Protein AF-A0A9D8J4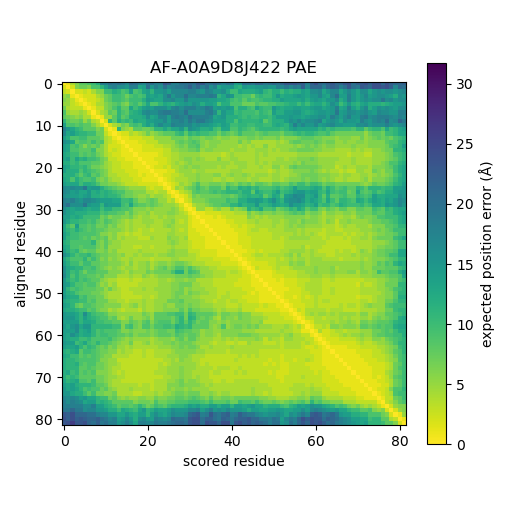22-F1 (afdb_monomer)

Solvent-accessible surface area (backbone atoms only — not comparable to full-atom values): 5039 Å² total; per-residue (Å²): 138,62,74,68,68,64,67,50,74,52,100,45,68,70,58,30,51,52,52,52,54,48,46,70,62,38,66,84,70,54,53,73,69,56,51,51,44,48,56,54,55,64,71,53,55,69,72,62,49,41,39,38,68,75,66,62,42,94,62,62,83,81,46,44,66,62,50,52,50,49,52,53,47,41,64,75,65,55,73,86,72,133

pLDDT: mean 74.79, std 11.21, range [38.66, 86.81]

Foldseek 3Di:
DDPVLVLLPAPDPLSSVLLVVCCVVCVVPDDPLLVVLVVVVSVDDPVVCCCCQVVVDDDPPSCVVVSVVSNVVCVVVVVPDD

Sequence (82 aa):
MSFIAWRIRRGVLELDHVFHGFYAIHDEKMSDLQKQQFVKLLEVSDPELLQWVIYRQPCPAEFIEVIALIHQYMDASGITQR

Secondary structure (DSSP, 8-state):
--HHHHHT--S-HHHHHHHHHHHHHHTTT--HHHHHHHHHHTTS-HHHHHHHHTS-PPPPTTTHHHHHHHHHHHHHHT----

Nearest PDB structures (foldseek):
  6b58-assembly1_B  TM=8.647E-01  e=1.193E-03  Escherichia coli
  6c12-assembly1_D  TM=8.882E-01  e=1.920E-03  Escherichia coli K-12
  6b58-assembly2_D  TM=8.564E-01  e=3.696E-03  Escherichia coli
  2jr5-assembly1_A  TM=8.170E-01  e=9.582E-03  Vibrio cholerae

Mean predicted aligned error: 7.42 Å

Structure (mmCIF, N/CA/C/O backbone):
data_AF-A0A9D8J422-F1
#
_entry.id   AF-A0A9D8J422-F1
#
loop_
_atom_site.group_PDB
_atom_site.id
_atom_site.type_symbol
_atom_site.label_atom_id
_atom_site.label_alt_id
_atom_site.label_comp_id
_atom_site.label_asym_id
_atom_site.label_entity_id
_atom_site.label_seq_id
_atom_site.pdbx_PDB_ins_code
_atom_site.Cartn_x
_atom_site.Cartn_y
_atom_site.Cartn_z
_atom_site.occupancy
_atom_site.B_iso_or_equiv
_atom_site.auth_seq_id
_atom_site.auth_comp_id
_atom_site.auth_asym_id
_atom_site.auth_atom_id
_atom_site.pdbx_PDB_model_num
ATOM 1 N N . MET A 1 1 ? -15.373 -17.814 -3.772 1.00 46.22 1 MET A N 1
ATOM 2 C CA . MET A 1 1 ? -15.676 -16.416 -4.150 1.00 46.22 1 MET A CA 1
ATOM 3 C C . MET A 1 1 ? -15.064 -15.526 -3.079 1.00 46.22 1 MET A C 1
ATOM 5 O O . MET A 1 1 ? -15.669 -15.334 -2.034 1.00 46.22 1 MET A O 1
ATOM 9 N N . SER A 1 2 ? -13.802 -15.140 -3.257 1.00 47.38 2 SER A N 1
ATOM 10 C CA . SER A 1 2 ? -12.959 -14.615 -2.175 1.00 47.38 2 SER A CA 1
ATOM 11 C C . SER A 1 2 ? -13.112 -13.097 -2.042 1.00 47.38 2 SER A C 1
ATOM 13 O O . SER A 1 2 ? -12.944 -12.374 -3.020 1.00 47.38 2 SER A O 1
ATOM 15 N N . PHE A 1 3 ? -13.412 -12.618 -0.830 1.00 58.06 3 PHE A N 1
ATOM 16 C CA . PHE A 1 3 ? -13.684 -11.209 -0.486 1.00 58.06 3 PHE A CA 1
ATOM 17 C C . PHE A 1 3 ? -12.590 -10.222 -0.946 1.00 58.06 3 PHE A C 1
ATOM 19 O O . PHE A 1 3 ? -12.881 -9.079 -1.290 1.00 58.06 3 PHE A O 1
ATOM 26 N N . ILE A 1 4 ? -11.341 -10.687 -1.024 1.00 57.47 4 ILE A N 1
ATOM 27 C CA . ILE A 1 4 ? -10.178 -9.900 -1.457 1.00 57.47 4 ILE A CA 1
ATOM 28 C C . ILE A 1 4 ? -10.299 -9.479 -2.930 1.00 57.47 4 ILE A C 1
ATOM 30 O O . ILE A 1 4 ? -10.062 -8.320 -3.245 1.00 57.47 4 ILE A O 1
ATOM 34 N N . ALA A 1 5 ? -10.753 -10.368 -3.820 1.00 61.06 5 ALA A N 1
ATOM 35 C CA . ALA A 1 5 ? -10.869 -10.068 -5.251 1.00 61.06 5 ALA A CA 1
ATOM 36 C C . ALA A 1 5 ? -11.939 -9.003 -5.553 1.00 61.06 5 ALA A C 1
ATOM 38 O O . ALA A 1 5 ? -11.806 -8.233 -6.499 1.00 61.06 5 ALA A O 1
ATOM 39 N N . TRP A 1 6 ? -12.993 -8.916 -4.733 1.00 60.53 6 TRP A N 1
ATOM 40 C CA . TRP A 1 6 ? -14.020 -7.880 -4.886 1.00 60.53 6 TRP A CA 1
ATOM 41 C C . TRP A 1 6 ? -13.517 -6.499 -4.445 1.00 60.53 6 TRP A C 1
ATOM 43 O O . TRP A 1 6 ? -13.843 -5.501 -5.079 1.00 60.53 6 TRP A O 1
ATOM 53 N N . ARG A 1 7 ? -12.657 -6.448 -3.420 1.00 58.78 7 ARG A N 1
ATOM 54 C CA . ARG A 1 7 ? -12.024 -5.214 -2.923 1.00 58.78 7 ARG A CA 1
ATOM 55 C C . ARG A 1 7 ? -10.973 -4.619 -3.870 1.00 58.78 7 ARG A C 1
ATOM 57 O O . ARG A 1 7 ? -10.592 -3.469 -3.682 1.00 58.78 7 ARG A O 1
ATOM 64 N N . ILE A 1 8 ? -10.493 -5.384 -4.854 1.00 60.38 8 ILE A N 1
ATOM 65 C CA . ILE A 1 8 ? -9.503 -4.912 -5.837 1.00 60.38 8 ILE A CA 1
ATOM 66 C C . ILE A 1 8 ? -10.168 -4.146 -6.995 1.00 60.38 8 ILE A C 1
ATOM 68 O O . ILE A 1 8 ? -9.489 -3.343 -7.622 1.00 60.38 8 ILE A O 1
ATOM 72 N N . ARG A 1 9 ? -11.491 -4.284 -7.214 1.00 57.69 9 ARG A N 1
ATOM 73 C CA . ARG A 1 9 ? -12.232 -3.502 -8.223 1.00 57.69 9 ARG A CA 1
ATOM 74 C C . ARG A 1 9 ? -12.310 -2.034 -7.810 1.00 57.69 9 ARG A C 1
ATOM 76 O O . ARG A 1 9 ? -13.270 -1.605 -7.173 1.00 57.69 9 ARG A O 1
ATOM 83 N N . ARG A 1 10 ? -11.293 -1.271 -8.186 1.00 62.00 10 ARG A N 1
ATOM 84 C CA . ARG A 1 10 ? -11.164 0.157 -7.894 1.00 62.00 10 ARG A CA 1
ATOM 85 C C . ARG A 1 10 ? -11.589 0.979 -9.104 1.00 62.00 10 ARG A C 1
ATOM 87 O O . ARG A 1 10 ? -11.504 0.526 -10.241 1.00 62.00 10 ARG A O 1
ATOM 94 N N . GLY A 1 11 ? -12.053 2.206 -8.871 1.00 58.66 11 GLY A N 1
ATOM 95 C CA . GLY A 1 11 ? -12.526 3.101 -9.939 1.00 58.6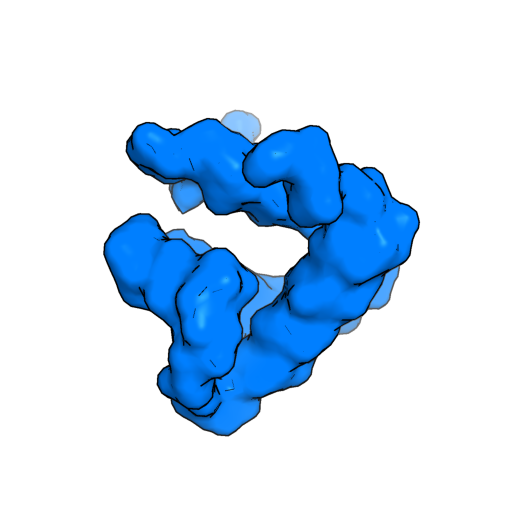6 11 GLY A CA 1
ATOM 96 C C . GLY A 1 11 ? -11.433 3.573 -10.911 1.00 58.66 11 GLY A C 1
ATOM 97 O O . GLY A 1 11 ? -11.746 4.234 -11.897 1.00 58.66 11 GLY A O 1
ATOM 98 N N . VAL A 1 12 ? -10.164 3.244 -10.640 1.00 71.88 12 VAL A N 1
ATOM 99 C CA . VAL A 1 12 ? -8.992 3.709 -11.385 1.00 71.88 12 VAL A CA 1
ATOM 100 C C . VAL A 1 12 ? -8.264 2.515 -11.994 1.00 71.88 12 VAL A C 1
ATOM 102 O O . VAL A 1 12 ? -7.703 1.688 -11.275 1.00 71.88 12 VAL A O 1
ATOM 105 N N . LEU A 1 13 ? -8.272 2.447 -13.328 1.00 71.75 13 LEU A N 1
ATOM 106 C CA . LEU A 1 13 ? -7.730 1.334 -14.119 1.00 71.75 13 LEU A CA 1
ATOM 107 C C . LEU A 1 13 ? -6.255 1.039 -13.828 1.00 71.75 13 LEU A C 1
ATOM 109 O O . LEU A 1 13 ? -5.874 -0.122 -13.722 1.00 71.75 13 LEU A O 1
ATOM 113 N N . GLU A 1 14 ? -5.431 2.076 -13.676 1.00 73.25 14 GLU A N 1
ATOM 114 C CA . GLU A 1 14 ? -4.001 1.915 -13.380 1.00 73.25 14 GLU A CA 1
ATOM 115 C C . GLU A 1 14 ? -3.777 1.233 -12.031 1.00 73.25 14 GLU A C 1
ATOM 117 O O . GLU A 1 14 ? -2.924 0.355 -11.909 1.00 73.25 14 GLU A O 1
ATOM 122 N N . LEU A 1 15 ? -4.581 1.591 -11.027 1.00 75.06 15 LEU A N 1
ATOM 123 C CA . LEU A 1 15 ? -4.478 0.999 -9.703 1.00 75.06 15 LEU A CA 1
ATOM 124 C C . LEU A 1 15 ? -4.971 -0.448 -9.727 1.00 75.06 15 LEU A C 1
ATOM 126 O O . LEU A 1 15 ? -4.288 -1.324 -9.216 1.00 75.06 15 LEU A O 1
ATOM 130 N N . ASP A 1 16 ? -6.098 -0.726 -10.382 1.00 77.75 16 ASP A N 1
ATOM 131 C CA . ASP A 1 16 ? -6.581 -2.101 -10.551 1.00 77.75 16 ASP A CA 1
ATOM 132 C C . ASP A 1 16 ? -5.499 -2.985 -11.199 1.00 77.75 16 ASP A C 1
ATOM 134 O O . ASP A 1 16 ? -5.132 -4.010 -10.632 1.00 77.75 16 ASP A O 1
ATOM 138 N N . HIS A 1 17 ? -4.870 -2.528 -12.288 1.00 77.19 17 HIS A N 1
ATOM 139 C CA . HIS A 1 17 ? -3.827 -3.282 -12.988 1.00 77.19 17 HIS A CA 1
ATOM 140 C C . HIS A 1 17 ? -2.578 -3.540 -12.131 1.00 77.19 17 HIS A C 1
ATOM 142 O O . HIS A 1 17 ? -2.075 -4.666 -12.085 1.00 77.19 17 HIS A O 1
ATOM 148 N N . VAL A 1 18 ? -2.090 -2.516 -11.422 1.00 80.81 18 VAL A N 1
ATOM 149 C CA . VAL A 1 18 ? -0.930 -2.644 -10.529 1.00 80.81 18 VAL A CA 1
ATOM 150 C C . VAL A 1 18 ? -1.240 -3.597 -9.378 1.00 80.81 18 VAL A C 1
ATOM 152 O O . VAL A 1 18 ? -0.436 -4.480 -9.093 1.00 80.81 18 VAL A O 1
ATOM 155 N N . PHE A 1 19 ? -2.407 -3.473 -8.746 1.00 80.00 19 PHE A N 1
ATOM 156 C CA . PHE A 1 19 ? -2.794 -4.317 -7.617 1.00 80.00 19 PHE A CA 1
ATOM 157 C C . PHE A 1 19 ? -3.052 -5.762 -8.037 1.00 80.00 19 PHE A C 1
ATOM 159 O O . PHE A 1 19 ? -2.639 -6.673 -7.324 1.00 80.00 19 PHE A O 1
ATOM 166 N N . HIS A 1 20 ? -3.686 -5.991 -9.189 1.00 77.75 20 HIS A N 1
ATOM 167 C CA . HIS A 1 20 ? -3.912 -7.338 -9.713 1.00 77.75 20 HIS A CA 1
ATOM 168 C C . HIS A 1 20 ? -2.592 -8.013 -10.109 1.00 77.75 20 HIS A C 1
ATOM 170 O O . HIS A 1 20 ? -2.377 -9.175 -9.766 1.00 77.75 20 HIS A O 1
ATOM 176 N N . GLY A 1 21 ? -1.695 -7.290 -10.792 1.00 78.06 21 GLY A N 1
ATOM 177 C CA . GLY A 1 21 ? -0.372 -7.796 -11.169 1.00 78.06 21 GLY A CA 1
ATOM 178 C C . GLY A 1 21 ? 0.506 -8.080 -9.952 1.00 78.06 21 GLY A C 1
ATOM 179 O O . GLY A 1 21 ? 1.083 -9.161 -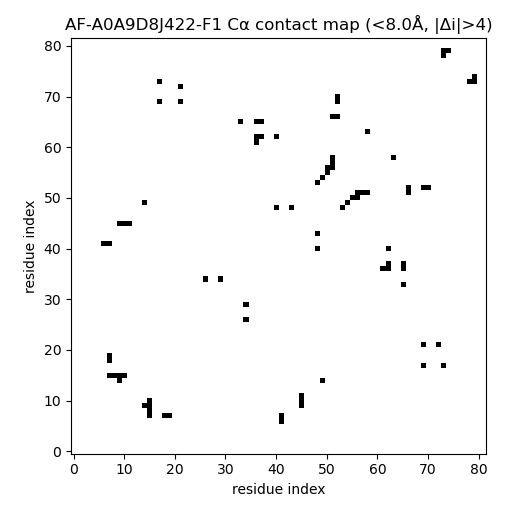9.833 1.00 78.06 21 GLY A O 1
ATOM 180 N N . PHE A 1 22 ? 0.524 -7.153 -8.994 1.00 80.25 22 PHE A N 1
ATOM 181 C CA . PHE A 1 22 ? 1.215 -7.334 -7.725 1.00 80.25 22 PHE A CA 1
ATOM 182 C C . PHE A 1 22 ? 0.653 -8.526 -6.944 1.00 80.25 22 PHE A C 1
ATOM 184 O O . PHE A 1 22 ? 1.420 -9.376 -6.506 1.00 80.25 22 PHE A O 1
ATOM 191 N N . TYR A 1 23 ? -0.673 -8.652 -6.825 1.00 77.00 23 TYR A N 1
ATOM 192 C CA . TYR A 1 23 ? -1.297 -9.786 -6.144 1.00 77.00 23 TYR A CA 1
ATOM 193 C C . TYR A 1 23 ? -0.943 -11.114 -6.825 1.00 77.00 23 TYR A C 1
ATOM 195 O O . TYR A 1 23 ? -0.546 -12.050 -6.147 1.00 77.00 23 TYR A O 1
ATOM 203 N N . ALA A 1 24 ? -0.989 -11.195 -8.156 1.00 75.88 24 ALA A N 1
ATOM 204 C CA . ALA A 1 24 ? -0.676 -12.428 -8.879 1.00 75.88 24 ALA A CA 1
ATOM 205 C C . ALA A 1 24 ? 0.775 -12.910 -8.686 1.00 75.88 24 ALA A C 1
ATOM 207 O O . ALA A 1 24 ? 1.013 -14.111 -8.603 1.00 75.88 24 ALA A O 1
ATOM 208 N N . ILE A 1 25 ? 1.745 -11.993 -8.609 1.00 72.06 25 ILE A N 1
ATOM 209 C CA . ILE A 1 25 ? 3.166 -12.344 -8.441 1.00 72.06 25 ILE A CA 1
ATOM 210 C C . ILE A 1 25 ? 3.522 -12.572 -6.974 1.00 72.06 25 ILE A C 1
ATOM 212 O O . ILE A 1 25 ? 4.342 -13.434 -6.645 1.00 72.06 25 ILE A O 1
ATOM 216 N N . HIS A 1 26 ? 2.934 -11.771 -6.091 1.00 68.81 26 HIS A N 1
ATOM 217 C CA . HIS A 1 26 ? 3.327 -11.714 -4.693 1.00 68.81 26 HIS A CA 1
ATOM 218 C C . HIS A 1 26 ? 2.454 -12.615 -3.806 1.00 68.81 26 HIS A C 1
ATOM 220 O O . HIS A 1 26 ? 2.877 -12.936 -2.704 1.00 68.81 26 HIS A O 1
ATOM 226 N N . ASP A 1 27 ? 1.311 -13.135 -4.271 1.00 65.00 27 ASP A N 1
ATOM 227 C CA . ASP A 1 27 ? 0.518 -14.129 -3.519 1.00 65.00 27 ASP A CA 1
ATOM 228 C C . ASP A 1 27 ? 1.312 -15.421 -3.234 1.00 65.00 27 ASP A C 1
ATOM 230 O O . ASP A 1 27 ? 1.226 -15.953 -2.122 1.00 65.00 27 ASP A O 1
ATOM 234 N N . GLU A 1 28 ? 2.162 -15.855 -4.175 1.00 64.38 28 GLU A N 1
ATOM 235 C CA . GLU A 1 28 ? 3.036 -17.032 -4.031 1.00 64.38 28 GLU A CA 1
ATOM 236 C C . GLU A 1 28 ? 4.330 -16.731 -3.243 1.00 64.38 28 GLU A C 1
ATOM 238 O O . GLU A 1 28 ? 4.909 -17.624 -2.626 1.00 64.38 28 GLU A O 1
ATOM 243 N N . LYS A 1 29 ? 4.780 -15.466 -3.221 1.00 62.75 29 LYS A N 1
ATOM 244 C CA . LYS A 1 29 ? 6.062 -15.044 -2.618 1.00 62.75 29 LYS A CA 1
ATOM 245 C C . LYS A 1 29 ? 5.944 -14.261 -1.303 1.00 62.75 29 LYS A 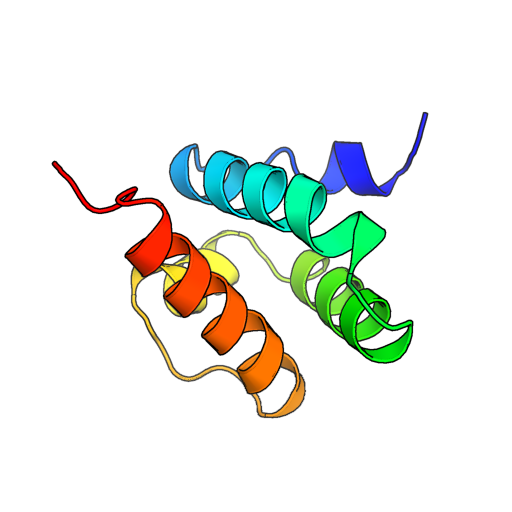C 1
ATOM 247 O O . LYS A 1 29 ? 6.963 -14.034 -0.650 1.00 62.75 29 LYS A O 1
ATOM 252 N N . MET A 1 30 ? 4.748 -13.832 -0.896 1.00 64.06 30 MET A N 1
ATOM 253 C CA . MET A 1 30 ? 4.556 -13.051 0.331 1.00 64.06 30 MET A CA 1
ATOM 254 C C . MET A 1 30 ? 4.544 -13.924 1.583 1.00 64.06 30 MET A C 1
ATOM 256 O O . MET A 1 30 ? 3.769 -14.872 1.700 1.00 64.06 30 MET A O 1
ATOM 260 N N . SER A 1 31 ? 5.316 -13.481 2.574 1.00 72.00 31 SER A N 1
ATOM 261 C CA . SER A 1 31 ? 5.199 -13.917 3.967 1.00 72.00 31 SER A CA 1
ATOM 262 C C . SER A 1 31 ? 3.939 -13.329 4.625 1.00 72.00 31 SER A C 1
ATOM 264 O O . SER A 1 31 ? 3.464 -12.265 4.215 1.00 72.00 31 SER A O 1
ATOM 266 N N . ASP A 1 32 ? 3.404 -13.980 5.661 1.00 77.50 32 ASP A N 1
ATOM 267 C CA . ASP A 1 32 ? 2.149 -13.601 6.332 1.00 77.50 32 ASP A CA 1
ATOM 268 C C . ASP A 1 32 ? 2.101 -12.128 6.775 1.00 77.50 32 ASP A C 1
ATOM 270 O O . ASP A 1 32 ? 1.067 -11.472 6.647 1.00 77.50 32 ASP A O 1
ATOM 274 N N . LEU A 1 33 ? 3.235 -11.575 7.222 1.00 77.75 33 LEU A N 1
ATOM 275 C CA . LEU A 1 33 ? 3.355 -10.175 7.648 1.00 77.75 33 LEU A CA 1
ATOM 276 C C . LEU A 1 33 ? 3.078 -9.190 6.497 1.00 77.75 33 LEU A C 1
ATOM 278 O O . LEU A 1 33 ? 2.329 -8.226 6.655 1.00 77.75 33 LEU A O 1
ATOM 282 N N . GLN A 1 34 ? 3.615 -9.482 5.312 1.00 72.94 34 GLN A N 1
ATOM 283 C CA . GLN A 1 34 ? 3.411 -8.664 4.118 1.00 72.94 34 GLN A CA 1
ATOM 284 C C . GLN A 1 34 ? 1.967 -8.777 3.612 1.00 72.94 34 GLN A C 1
ATOM 286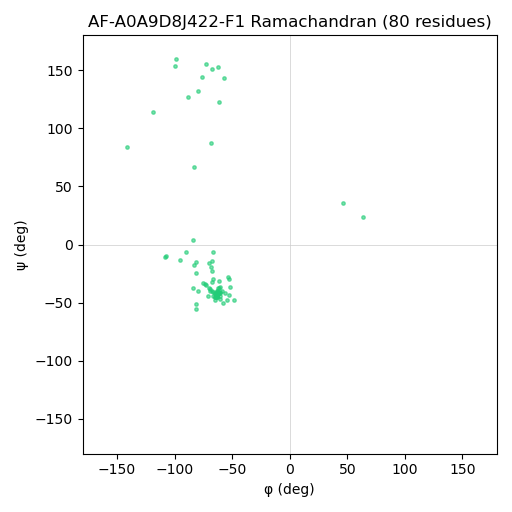 O O . GLN A 1 34 ? 1.372 -7.772 3.219 1.00 72.94 34 GLN A O 1
ATOM 291 N N . LYS A 1 35 ? 1.361 -9.975 3.692 1.00 76.69 35 LYS A N 1
ATOM 292 C CA . LYS A 1 35 ? -0.064 -10.164 3.368 1.00 76.69 35 LYS A CA 1
ATOM 293 C C . LYS A 1 35 ? -0.946 -9.331 4.298 1.00 76.69 35 LYS A C 1
ATOM 295 O O . LYS A 1 35 ? -1.873 -8.678 3.828 1.00 76.69 35 LYS A O 1
ATOM 300 N N . GLN A 1 36 ? -0.639 -9.287 5.596 1.00 80.88 36 GLN A N 1
ATOM 301 C CA . GLN A 1 36 ? -1.367 -8.454 6.558 1.00 80.88 36 GLN A CA 1
ATOM 302 C C . GLN A 1 36 ? -1.235 -6.955 6.260 1.00 80.88 36 GLN A C 1
ATOM 304 O O . GLN A 1 36 ? -2.244 -6.248 6.258 1.00 80.88 36 GLN A O 1
ATOM 309 N N . GLN A 1 37 ? -0.025 -6.470 5.965 1.00 81.44 37 GLN A N 1
ATOM 310 C CA . GLN A 1 37 ? 0.194 -5.075 5.564 1.00 81.44 37 GLN A CA 1
ATOM 311 C C . GLN A 1 37 ? -0.567 -4.733 4.277 1.00 81.44 37 GLN A C 1
ATOM 313 O O . GLN A 1 37 ? -1.191 -3.678 4.193 1.00 81.44 37 GLN A O 1
ATOM 318 N N . PHE A 1 38 ? -0.586 -5.639 3.297 1.00 80.25 38 PHE A N 1
ATOM 319 C CA . PHE A 1 38 ? -1.317 -5.446 2.046 1.00 80.25 3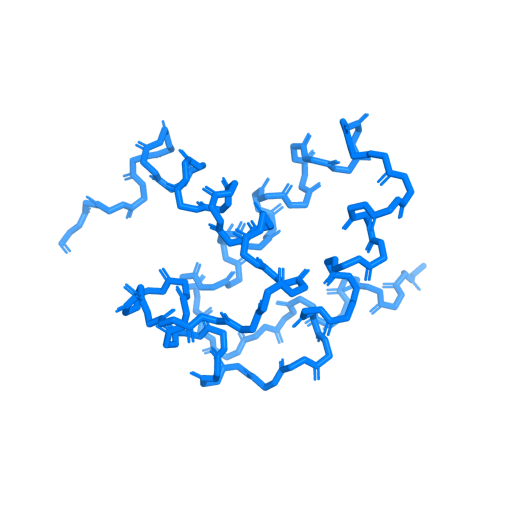8 PHE A CA 1
ATOM 320 C C . PHE A 1 38 ? -2.839 -5.440 2.242 1.00 80.25 38 PHE A C 1
ATOM 322 O O . PHE A 1 38 ? -3.533 -4.610 1.660 1.00 80.25 38 PHE A O 1
ATOM 329 N N . VAL A 1 39 ? -3.375 -6.318 3.095 1.00 81.00 39 VAL A N 1
ATOM 330 C CA . VAL A 1 39 ? -4.810 -6.332 3.422 1.00 81.00 39 VAL A CA 1
ATOM 331 C C . VAL A 1 39 ? -5.232 -5.023 4.084 1.00 81.00 39 VAL A C 1
ATOM 333 O O . VAL A 1 39 ? -6.267 -4.483 3.694 1.00 81.00 39 VAL A O 1
ATOM 336 N N . LYS A 1 40 ? -4.422 -4.490 5.009 1.00 83.56 40 LYS A N 1
ATOM 337 C CA . LYS A 1 40 ? -4.639 -3.167 5.613 1.00 83.56 40 LYS A CA 1
ATOM 338 C C . LYS A 1 40 ? -4.557 -2.044 4.585 1.00 83.56 40 LYS A C 1
ATOM 340 O O . LYS A 1 40 ? -5.405 -1.161 4.563 1.00 83.56 40 LYS A O 1
ATOM 345 N N . LEU A 1 41 ? -3.577 -2.099 3.687 1.00 83.62 41 LEU A N 1
ATOM 346 C CA . LEU A 1 41 ? -3.431 -1.121 2.611 1.00 83.62 41 LEU A CA 1
ATOM 347 C C . LEU A 1 41 ? -4.649 -1.135 1.678 1.00 83.62 41 LEU A C 1
ATOM 349 O O . LEU A 1 41 ? -5.139 -0.090 1.265 1.00 83.62 41 LEU A O 1
ATOM 353 N N . LEU A 1 42 ? -5.217 -2.310 1.411 1.00 78.69 42 LEU A N 1
ATOM 354 C CA . LEU A 1 42 ? -6.461 -2.435 0.662 1.00 78.69 42 LEU A CA 1
ATOM 355 C C . LEU A 1 42 ? -7.690 -1.882 1.418 1.00 78.69 42 LEU A C 1
ATOM 357 O O . LEU A 1 42 ? -8.758 -1.840 0.812 1.00 78.69 42 LEU A O 1
ATOM 361 N N . GLU A 1 43 ? -7.625 -1.610 2.728 1.00 82.75 43 GLU A N 1
ATOM 362 C CA . GLU A 1 43 ? -8.723 -0.977 3.493 1.00 82.75 43 GLU A CA 1
ATOM 363 C C . GLU A 1 43 ? -8.720 0.547 3.322 1.00 82.75 43 GLU A C 1
ATOM 365 O O . GLU A 1 43 ? -9.719 1.205 3.603 1.00 82.75 43 GLU A O 1
ATOM 370 N N . VAL A 1 44 ? -7.616 1.099 2.815 1.00 82.69 44 VAL A N 1
ATOM 371 C CA . VAL A 1 44 ? -7.465 2.519 2.521 1.00 82.69 44 VAL A CA 1
ATOM 372 C C . VAL A 1 44 ? -8.204 2.891 1.228 1.00 82.69 44 VAL A C 1
ATOM 374 O O . VAL A 1 44 ? -8.244 2.135 0.246 1.00 82.69 44 VAL A O 1
ATOM 377 N N . SER A 1 45 ? -8.767 4.100 1.234 1.00 80.88 45 SER A N 1
ATOM 378 C CA . SER A 1 45 ? -9.494 4.713 0.122 1.00 80.88 45 SER A CA 1
ATOM 379 C C . SER A 1 45 ? -8.656 4.807 -1.160 1.00 80.88 45 SER A C 1
ATOM 381 O O . SER A 1 45 ? -7.472 5.132 -1.133 1.00 80.88 45 SER A O 1
ATOM 383 N N . ASP A 1 46 ? -9.291 4.609 -2.314 1.00 79.25 46 ASP A N 1
ATOM 384 C CA . ASP A 1 46 ? -8.678 4.737 -3.648 1.00 79.25 46 ASP A CA 1
ATOM 385 C C . ASP A 1 46 ? -7.863 6.017 -3.901 1.00 79.25 46 ASP A C 1
ATOM 387 O O . ASP A 1 46 ? -6.732 5.897 -4.381 1.00 79.25 46 ASP A O 1
ATOM 391 N N . PRO A 1 47 ? -8.359 7.233 -3.581 1.00 78.81 47 PRO A N 1
ATOM 392 C CA . PRO A 1 47 ? -7.574 8.455 -3.760 1.00 78.81 47 PRO A CA 1
ATOM 393 C C . PRO A 1 47 ? -6.300 8.465 -2.912 1.00 78.81 47 PRO A C 1
ATOM 395 O O . PRO A 1 47 ? -5.286 9.007 -3.346 1.00 78.81 47 PRO A O 1
ATOM 398 N N . GLU A 1 48 ? -6.329 7.828 -1.739 1.00 83.25 48 GLU A N 1
ATOM 399 C CA . GLU A 1 48 ? -5.170 7.746 -0.855 1.00 83.25 48 GLU A CA 1
ATOM 400 C C . GLU A 1 48 ? -4.117 6.750 -1.358 1.00 83.25 48 GLU A C 1
ATOM 402 O O . GLU A 1 48 ? -2.915 6.979 -1.242 1.00 83.25 48 GLU A O 1
ATOM 407 N N . LEU A 1 49 ? -4.544 5.671 -2.008 1.00 84.06 49 LEU A N 1
ATOM 408 C CA . LEU A 1 49 ? -3.596 4.773 -2.661 1.00 84.06 49 LEU A CA 1
ATOM 409 C C . LEU A 1 49 ? -3.010 5.384 -3.927 1.00 84.06 49 LEU A C 1
ATOM 411 O O . LEU A 1 49 ? -1.827 5.186 -4.197 1.00 84.06 49 LEU A O 1
ATOM 415 N N . LEU A 1 50 ? -3.792 6.168 -4.674 1.00 81.44 50 LEU A N 1
ATOM 416 C CA . LEU A 1 50 ? -3.278 6.912 -5.821 1.00 81.44 50 LEU A CA 1
ATOM 417 C C . LEU A 1 50 ? -2.139 7.847 -5.419 1.00 81.44 50 LEU A C 1
ATOM 419 O O . LEU A 1 50 ? -1.076 7.810 -6.034 1.00 81.44 50 LEU A O 1
ATOM 423 N N . GLN A 1 51 ? -2.328 8.668 -4.386 1.00 84.25 51 GLN A N 1
ATOM 424 C CA . GLN A 1 51 ? -1.288 9.594 -3.923 1.00 84.25 51 GLN A CA 1
ATOM 425 C C . GLN A 1 51 ? 0.001 8.865 -3.510 1.00 84.25 51 GLN A C 1
ATOM 427 O O . GLN A 1 51 ? 1.091 9.319 -3.853 1.00 84.25 51 GLN A O 1
ATOM 432 N N . TRP A 1 52 ? -0.081 7.710 -2.847 1.00 86.81 52 TRP A N 1
ATOM 433 C CA . TRP A 1 52 ? 1.124 6.996 -2.418 1.00 86.81 52 TRP A CA 1
ATOM 434 C C . TRP A 1 52 ? 1.784 6.195 -3.548 1.00 86.81 52 TRP A C 1
ATOM 436 O O . TRP A 1 52 ? 3.008 6.190 -3.673 1.00 86.81 52 TRP A O 1
ATOM 446 N N . VAL A 1 53 ? 0.994 5.534 -4.397 1.00 83.62 53 VAL A N 1
ATOM 447 C CA . VAL A 1 53 ? 1.508 4.682 -5.480 1.00 83.62 53 VAL A CA 1
ATOM 448 C C . VAL A 1 53 ? 1.907 5.521 -6.693 1.00 83.62 53 VAL A C 1
ATOM 450 O O . VAL A 1 53 ? 3.058 5.466 -7.115 1.00 83.62 53 VAL A O 1
ATOM 453 N N . ILE A 1 54 ? 0.991 6.335 -7.222 1.00 82.31 54 ILE A N 1
ATOM 454 C CA . ILE A 1 54 ? 1.198 7.120 -8.448 1.00 82.31 54 ILE A CA 1
ATOM 455 C C . ILE A 1 54 ? 1.979 8.401 -8.159 1.00 82.31 54 ILE A C 1
ATOM 457 O O . ILE A 1 54 ? 3.005 8.655 -8.787 1.00 82.31 54 ILE A O 1
ATOM 461 N N . TYR A 1 55 ? 1.545 9.193 -7.174 1.00 84.31 55 TYR A N 1
ATOM 462 C CA . TYR A 1 55 ? 2.195 10.473 -6.853 1.00 84.31 55 TYR A CA 1
ATOM 463 C C . TYR A 1 55 ? 3.409 10.331 -5.920 1.00 84.31 55 TYR A C 1
ATOM 465 O O . TYR A 1 55 ? 3.993 11.341 -5.524 1.00 84.31 55 TYR A O 1
ATOM 473 N N . ARG A 1 56 ? 3.788 9.093 -5.563 1.00 82.81 56 ARG A N 1
ATOM 474 C CA . ARG A 1 56 ? 4.903 8.754 -4.659 1.00 82.81 56 ARG A CA 1
ATOM 475 C C . ARG A 1 56 ? 4.929 9.586 -3.369 1.00 82.81 56 ARG A C 1
ATOM 477 O O . ARG A 1 56 ? 5.997 9.955 -2.882 1.00 82.81 56 ARG A O 1
ATOM 484 N N . GLN A 1 57 ? 3.756 9.908 -2.827 1.00 84.94 57 GLN A N 1
ATOM 485 C CA . GLN A 1 57 ? 3.640 10.630 -1.564 1.00 84.94 57 GLN A CA 1
ATOM 486 C C . GLN A 1 57 ? 4.122 9.768 -0.386 1.00 84.94 57 GLN A C 1
ATOM 488 O O . GLN A 1 57 ? 4.008 8.538 -0.434 1.00 84.94 57 GLN A O 1
ATOM 493 N N . PRO A 1 58 ? 4.635 10.395 0.689 1.00 80.62 58 PRO A N 1
ATOM 494 C CA . PRO A 1 58 ? 5.043 9.681 1.889 1.00 80.62 58 PRO A CA 1
ATOM 495 C C . PRO A 1 58 ? 3.842 8.965 2.517 1.00 80.62 58 PRO A C 1
ATOM 497 O O . PRO A 1 58 ? 2.833 9.582 2.855 1.00 80.62 58 PRO A O 1
ATOM 500 N N . CYS A 1 59 ? 3.969 7.650 2.673 1.00 83.62 59 CYS A N 1
ATOM 501 C CA . CYS A 1 59 ? 3.016 6.804 3.381 1.00 83.62 59 CYS A CA 1
ATOM 502 C C . CYS A 1 59 ? 3.510 6.536 4.815 1.00 83.62 59 CYS A C 1
ATOM 504 O O . CYS A 1 59 ? 4.704 6.692 5.099 1.00 83.62 59 CYS A O 1
ATOM 506 N N . PRO A 1 60 ? 2.622 6.151 5.748 1.00 84.12 60 PRO A N 1
ATOM 507 C CA . PRO A 1 60 ? 3.037 5.796 7.100 1.00 84.12 60 PRO A CA 1
ATOM 508 C C . PRO A 1 60 ? 3.963 4.573 7.090 1.00 84.12 60 PRO A C 1
ATOM 510 O O . PRO A 1 60 ? 3.882 3.716 6.208 1.00 84.12 60 PRO A O 1
ATOM 513 N N . ALA A 1 61 ? 4.832 4.484 8.103 1.00 83.50 61 ALA A N 1
ATOM 514 C CA . ALA A 1 61 ? 5.918 3.503 8.176 1.00 83.50 61 ALA A CA 1
ATOM 515 C C . ALA A 1 61 ? 5.473 2.043 7.993 1.00 83.50 61 ALA A C 1
ATOM 517 O O . ALA A 1 61 ? 6.236 1.230 7.481 1.00 83.50 61 ALA A O 1
ATOM 518 N N . GLU A 1 62 ? 4.230 1.723 8.353 1.00 82.38 62 GLU A N 1
ATOM 519 C CA . GLU A 1 62 ? 3.666 0.382 8.196 1.00 82.38 62 GLU A CA 1
ATOM 520 C C . GLU A 1 62 ? 3.461 -0.052 6.735 1.00 82.38 62 GLU A C 1
ATOM 522 O O . GLU A 1 62 ? 3.418 -1.253 6.472 1.00 82.38 62 GLU A O 1
ATOM 527 N N . PHE A 1 63 ? 3.357 0.892 5.792 1.00 83.44 63 PHE A N 1
ATOM 528 C CA . PHE A 1 63 ? 3.125 0.618 4.369 1.00 83.44 63 PHE A CA 1
ATOM 529 C C . PHE A 1 63 ? 4.346 0.883 3.487 1.00 83.44 63 PHE A C 1
ATOM 531 O O . PHE A 1 63 ? 4.338 0.473 2.327 1.00 83.44 63 PHE A O 1
ATOM 538 N N . ILE A 1 64 ? 5.401 1.516 4.016 1.00 84.50 64 ILE A N 1
ATOM 539 C CA . ILE A 1 64 ? 6.596 1.902 3.245 1.00 84.50 64 ILE A CA 1
ATOM 540 C C . ILE A 1 64 ? 7.188 0.710 2.488 1.00 84.50 64 ILE A C 1
ATOM 542 O O . ILE A 1 64 ? 7.504 0.839 1.308 1.00 84.50 64 ILE A O 1
ATOM 546 N N . GLU A 1 65 ? 7.289 -0.456 3.127 1.00 83.38 65 GLU A N 1
ATOM 547 C CA . GLU A 1 65 ? 7.856 -1.652 2.493 1.00 83.38 65 GLU A CA 1
ATOM 548 C C . GLU A 1 65 ? 7.004 -2.153 1.319 1.00 83.38 65 GLU A C 1
ATOM 550 O O . GLU A 1 65 ? 7.526 -2.423 0.238 1.00 83.38 65 GLU A O 1
ATOM 555 N N . VAL A 1 66 ? 5.681 -2.227 1.497 1.00 83.31 66 VAL A N 1
ATOM 556 C CA . VAL A 1 66 ? 4.752 -2.683 0.450 1.00 83.31 66 VAL A CA 1
ATOM 557 C C . VAL A 1 66 ? 4.717 -1.690 -0.711 1.00 83.31 66 VAL A C 1
ATOM 559 O O . VAL A 1 66 ? 4.731 -2.100 -1.869 1.00 83.31 66 VAL A O 1
ATOM 562 N N . ILE A 1 67 ? 4.722 -0.386 -0.429 1.00 85.50 67 ILE A N 1
ATOM 563 C CA . ILE A 1 67 ? 4.723 0.645 -1.473 1.00 85.50 67 ILE A CA 1
ATOM 564 C C . ILE A 1 67 ? 6.051 0.667 -2.232 1.00 85.50 67 ILE A C 1
ATOM 566 O O . ILE A 1 67 ? 6.036 0.779 -3.457 1.00 85.50 67 ILE A O 1
ATOM 570 N N . ALA A 1 68 ? 7.183 0.473 -1.551 1.00 85.75 68 ALA A N 1
ATOM 571 C CA . ALA A 1 68 ? 8.479 0.336 -2.209 1.00 85.75 68 ALA A CA 1
ATOM 572 C C . ALA A 1 68 ? 8.509 -0.869 -3.166 1.00 85.75 68 ALA A C 1
ATOM 574 O O . ALA A 1 68 ? 8.979 -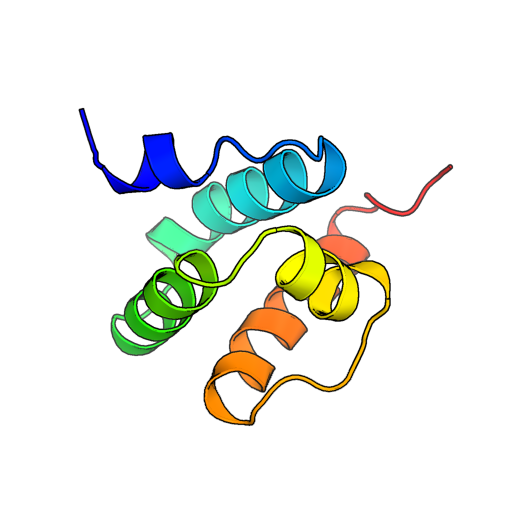0.740 -4.297 1.00 85.75 68 ALA A O 1
ATOM 575 N N . LEU A 1 69 ? 7.941 -2.011 -2.757 1.00 84.38 69 LEU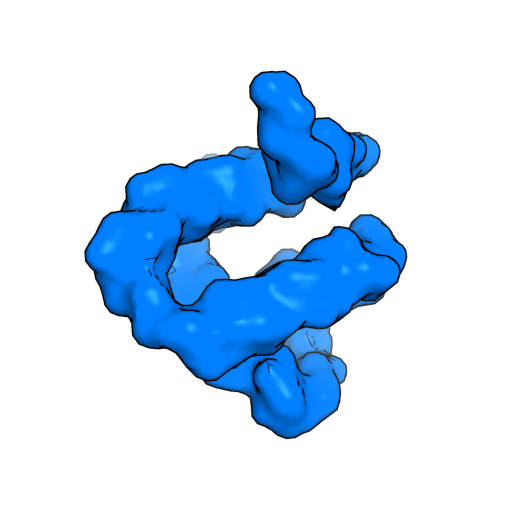 A N 1
ATOM 576 C CA . LEU A 1 69 ? 7.793 -3.187 -3.621 1.00 84.38 69 LEU A CA 1
ATOM 577 C C . LEU A 1 69 ? 6.892 -2.909 -4.831 1.00 84.38 69 LEU A C 1
ATOM 579 O O . LEU A 1 69 ? 7.218 -3.317 -5.944 1.00 84.38 69 LEU A O 1
ATOM 583 N N . ILE A 1 70 ? 5.782 -2.191 -4.639 1.00 84.62 70 ILE A N 1
ATOM 584 C CA . ILE A 1 70 ? 4.886 -1.797 -5.735 1.00 84.62 70 ILE A CA 1
ATOM 585 C C . ILE A 1 70 ? 5.611 -0.870 -6.717 1.00 84.62 70 ILE A C 1
ATOM 587 O O . ILE A 1 70 ? 5.525 -1.077 -7.925 1.00 84.62 70 ILE A O 1
ATOM 591 N N . HIS A 1 71 ? 6.364 0.122 -6.233 1.00 85.00 71 HIS A N 1
ATOM 592 C CA . HIS A 1 71 ? 7.156 1.009 -7.093 1.00 85.00 71 HIS A CA 1
ATOM 593 C C . HIS A 1 71 ? 8.230 0.244 -7.865 1.00 85.00 71 HIS A C 1
ATOM 595 O O . HIS A 1 71 ? 8.408 0.489 -9.056 1.00 85.00 71 HIS A O 1
ATOM 601 N N . GLN A 1 72 ? 8.907 -0.706 -7.218 1.00 84.81 72 GLN A N 1
ATOM 602 C CA . GLN A 1 72 ? 9.881 -1.574 -7.873 1.00 84.81 72 GLN A CA 1
ATOM 603 C C . GLN A 1 72 ? 9.219 -2.450 -8.945 1.00 84.81 72 GLN A C 1
ATOM 605 O O . GLN A 1 72 ? 9.769 -2.625 -10.029 1.00 84.81 72 GLN A O 1
ATOM 610 N N . TYR A 1 73 ? 8.021 -2.967 -8.671 1.00 84.06 73 TYR A N 1
ATOM 611 C CA . TYR A 1 73 ? 7.240 -3.726 -9.640 1.00 84.06 73 TYR A CA 1
ATOM 612 C C . TYR A 1 73 ? 6.801 -2.864 -10.830 1.00 84.06 73 TYR A C 1
ATOM 614 O O . TYR A 1 73 ? 6.894 -3.317 -11.969 1.00 84.06 73 TYR A O 1
ATOM 622 N N . MET A 1 74 ? 6.355 -1.627 -10.594 1.00 80.62 74 MET A N 1
ATOM 623 C CA . MET A 1 74 ? 5.975 -0.690 -11.657 1.00 80.62 74 MET A CA 1
ATOM 624 C C . MET A 1 74 ? 7.155 -0.346 -12.570 1.00 80.62 74 MET A C 1
ATOM 626 O O . MET A 1 74 ? 6.980 -0.296 -13.787 1.00 80.62 74 MET A O 1
ATOM 630 N N . ASP A 1 75 ? 8.339 -0.144 -11.986 1.00 82.50 75 ASP A N 1
ATOM 631 C CA . ASP A 1 75 ? 9.587 0.101 -12.714 1.00 82.50 75 ASP A CA 1
ATOM 632 C C . ASP A 1 75 ? 9.989 -1.122 -13.555 1.00 82.50 75 ASP A C 1
ATOM 634 O O . ASP A 1 75 ? 10.206 -1.011 -14.760 1.00 82.50 75 ASP A O 1
ATOM 638 N N . ALA A 1 76 ? 9.953 -2.317 -12.955 1.00 81.75 76 ALA A N 1
ATOM 639 C CA . ALA A 1 76 ? 10.280 -3.572 -13.631 1.00 81.75 76 ALA A CA 1
ATOM 640 C C . ALA A 1 76 ? 9.270 -3.967 -14.726 1.00 81.75 76 ALA A C 1
ATOM 642 O O . ALA A 1 76 ? 9.646 -4.600 -15.712 1.00 81.75 76 ALA A O 1
ATOM 643 N N . SER A 1 77 ? 7.994 -3.615 -14.557 1.00 71.00 77 SER A N 1
ATOM 644 C CA . SER A 1 77 ? 6.909 -3.993 -15.475 1.00 71.00 77 SER A CA 1
ATOM 645 C C . SER A 1 77 ? 6.676 -2.980 -16.596 1.00 71.00 77 SER A C 1
ATOM 647 O O . SER A 1 77 ? 5.869 -3.241 -17.484 1.00 71.00 77 SER A O 1
ATOM 649 N N . GLY A 1 78 ? 7.350 -1.823 -16.572 1.00 65.12 78 GLY A N 1
ATOM 650 C CA . GLY A 1 78 ? 7.241 -0.808 -17.625 1.00 65.12 78 GLY A CA 1
ATOM 651 C C . GLY A 1 78 ? 5.846 -0.187 -17.767 1.00 65.12 78 GLY A C 1
ATOM 652 O O . GLY A 1 78 ? 5.505 0.310 -18.835 1.00 65.12 78 GLY A O 1
ATOM 653 N N . ILE A 1 79 ? 5.026 -0.208 -16.708 1.00 64.56 79 ILE A N 1
ATOM 654 C CA . ILE A 1 79 ? 3.642 0.308 -16.740 1.00 64.56 79 ILE A CA 1
ATOM 655 C C . ILE A 1 79 ? 3.630 1.848 -16.891 1.00 64.56 79 ILE A C 1
ATOM 657 O O . ILE A 1 79 ? 2.668 2.418 -17.399 1.00 64.56 79 ILE A O 1
ATOM 661 N N . THR A 1 80 ? 4.740 2.525 -16.575 1.00 52.28 80 THR A N 1
ATOM 662 C CA . THR A 1 80 ? 4.967 3.952 -16.875 1.00 52.28 80 THR A CA 1
ATOM 663 C C . THR A 1 80 ? 5.473 4.149 -18.307 1.00 52.28 80 THR A C 1
ATOM 665 O O . THR A 1 80 ? 6.601 4.582 -18.536 1.00 52.28 80 THR A O 1
ATOM 668 N N . GLN A 1 81 ? 4.643 3.852 -19.306 1.00 42.94 81 GLN A N 1
ATOM 669 C CA . GLN A 1 81 ? 4.873 4.391 -20.645 1.00 42.94 81 GLN A CA 1
ATOM 670 C C . GLN A 1 81 ? 3.558 4.771 -21.331 1.00 42.94 81 GLN A C 1
ATOM 672 O O . GLN A 1 81 ? 3.011 4.015 -22.134 1.00 42.94 81 GLN A O 1
ATOM 677 N N . ARG A 1 82 ? 3.079 5.983 -21.026 1.00 38.66 82 ARG A N 1
ATOM 678 C CA . ARG A 1 82 ? 2.491 6.914 -21.998 1.00 38.66 82 ARG A CA 1
ATOM 679 C C . ARG A 1 82 ? 2.451 8.333 -21.455 1.00 38.66 82 ARG A C 1
ATOM 681 O O . ARG A 1 82 ? 2.002 8.503 -20.305 1.00 38.66 82 ARG A O 1
#

Radius of gyrati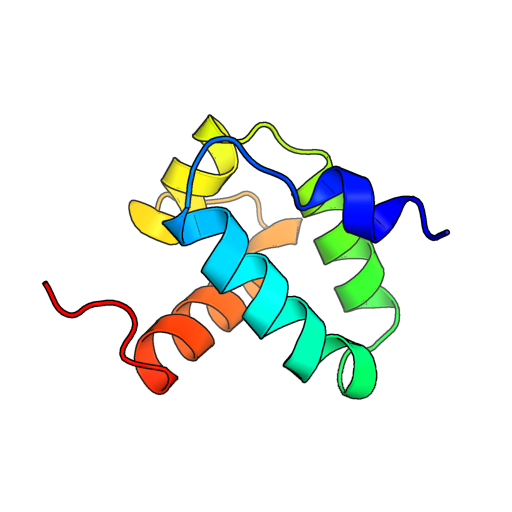on: 11.98 Å; Cα contacts (8 Å, |Δi|>4): 43; chains: 1; bounding box: 26×28×30 Å